Protein AF-A0A6B2T842-F1 (afdb_monomer_lite)

Secondary structure (DSSP, 8-state):
----EEEE-HHHHHHHHHHTTT-HHHHHHHHH-SEEEE-SSPPPHHHHHHHHHHHS--PEE----GGG-

Structure (mmCIF, N/CA/C/O backbone):
data_AF-A0A6B2T842-F1
#
_entry.id   AF-A0A6B2T842-F1
#
loop_
_atom_site.group_PDB
_atom_site.id
_atom_site.type_symbol
_atom_site.label_atom_id
_atom_site.label_alt_id
_atom_site.label_comp_id
_atom_site.label_asym_id
_atom_site.label_entity_id
_atom_site.label_seq_id
_atom_site.pdbx_PDB_ins_code
_atom_site.Cartn_x
_atom_site.Cartn_y
_atom_site.Cartn_z
_atom_site.occupancy
_atom_site.B_iso_or_equiv
_atom_site.auth_seq_id
_atom_site.auth_comp_id
_atom_site.auth_asym_id
_atom_site.auth_atom_id
_atom_site.pdbx_PDB_model_num
ATOM 1 N N . ALA A 1 1 ? -12.786 18.814 2.496 1.00 57.91 1 ALA A N 1
ATOM 2 C CA . ALA A 1 1 ? -12.537 17.729 1.525 1.00 57.91 1 ALA A CA 1
ATOM 3 C C . ALA A 1 1 ? -11.162 17.139 1.826 1.00 57.91 1 ALA A C 1
ATOM 5 O O . ALA A 1 1 ? -10.223 17.915 1.929 1.00 57.91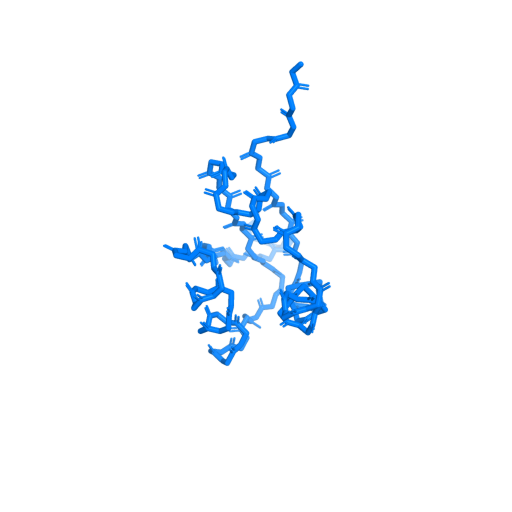 1 ALA A O 1
ATOM 6 N N . GLY A 1 2 ? -11.061 15.830 2.081 1.00 88.56 2 GLY A N 1
ATOM 7 C CA . GLY A 1 2 ? -9.795 15.160 2.420 1.00 88.56 2 GLY A CA 1
ATOM 8 C C . GLY A 1 2 ? -9.143 14.481 1.212 1.00 88.56 2 GLY A C 1
ATOM 9 O O . GLY A 1 2 ? -9.779 14.328 0.167 1.00 88.56 2 GLY A O 1
ATOM 10 N N . ALA A 1 3 ? -7.885 14.057 1.355 1.00 95.25 3 ALA A N 1
ATOM 11 C CA . ALA A 1 3 ? -7.228 13.217 0.357 1.00 95.25 3 ALA A CA 1
ATOM 12 C C . ALA A 1 3 ? -7.932 11.852 0.273 1.00 95.25 3 ALA A C 1
ATOM 14 O O . ALA A 1 3 ? -8.244 11.246 1.294 1.00 95.25 3 ALA A O 1
ATOM 15 N N . THR A 1 4 ? -8.192 11.366 -0.943 1.00 97.00 4 THR A N 1
ATOM 16 C CA . THR A 1 4 ? -8.862 10.067 -1.166 1.00 97.00 4 THR A CA 1
ATOM 17 C C . THR A 1 4 ? -7.961 9.043 -1.848 1.00 97.00 4 THR A C 1
ATOM 19 O O . THR A 1 4 ? -8.326 7.874 -1.945 1.00 97.00 4 THR A O 1
ATOM 22 N N . MET A 1 5 ? -6.786 9.450 -2.325 1.00 97.94 5 MET A N 1
ATOM 23 C CA . MET A 1 5 ? -5.829 8.577 -2.996 1.00 97.94 5 MET A CA 1
ATOM 24 C C . MET A 1 5 ? -4.419 8.867 -2.503 1.00 97.94 5 MET A C 1
ATOM 26 O O . MET A 1 5 ? -4.088 10.025 -2.249 1.00 97.94 5 MET A O 1
ATOM 30 N N . LEU A 1 6 ? -3.594 7.825 -2.440 1.00 98.31 6 LEU A N 1
ATOM 31 C CA . LEU A 1 6 ? -2.164 7.938 -2.180 1.00 98.31 6 LEU A CA 1
ATOM 32 C C . LEU A 1 6 ? -1.381 7.243 -3.290 1.00 98.31 6 LEU A C 1
ATOM 34 O O . LEU A 1 6 ? -1.588 6.058 -3.551 1.00 98.31 6 LEU A O 1
ATOM 38 N N . PHE A 1 7 ? -0.469 7.983 -3.918 1.00 98.50 7 PHE A N 1
ATOM 39 C CA . PHE A 1 7 ? 0.530 7.448 -4.838 1.00 98.50 7 PHE A CA 1
ATOM 40 C C . PHE A 1 7 ? 1.903 7.546 -4.180 1.00 98.50 7 PHE A C 1
ATOM 42 O O . PHE A 1 7 ? 2.264 8.603 -3.668 1.00 98.50 7 PHE A O 1
ATOM 49 N N . GLY A 1 8 ? 2.666 6.459 -4.211 1.00 98.19 8 GLY A N 1
ATOM 50 C CA . GLY A 1 8 ? 4.006 6.407 -3.636 1.00 98.19 8 GLY A CA 1
ATOM 51 C C . GLY A 1 8 ? 4.885 5.379 -4.334 1.00 98.19 8 GLY A C 1
ATOM 52 O O . GLY A 1 8 ? 4.403 4.560 -5.113 1.00 98.19 8 GLY A O 1
ATOM 53 N N . VAL A 1 9 ? 6.184 5.442 -4.062 1.00 98.56 9 VAL A N 1
ATOM 54 C CA . VAL A 1 9 ? 7.150 4.406 -4.465 1.00 98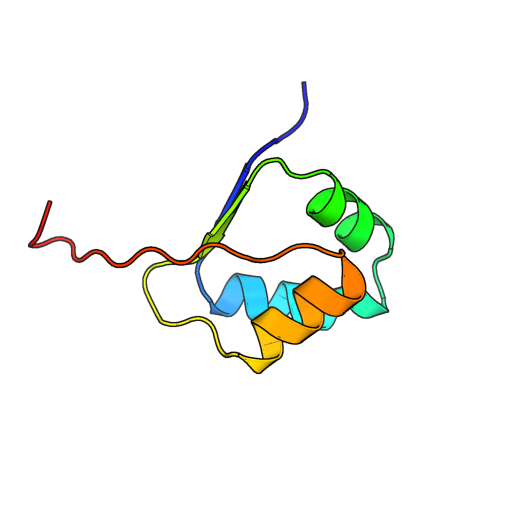.56 9 VAL A CA 1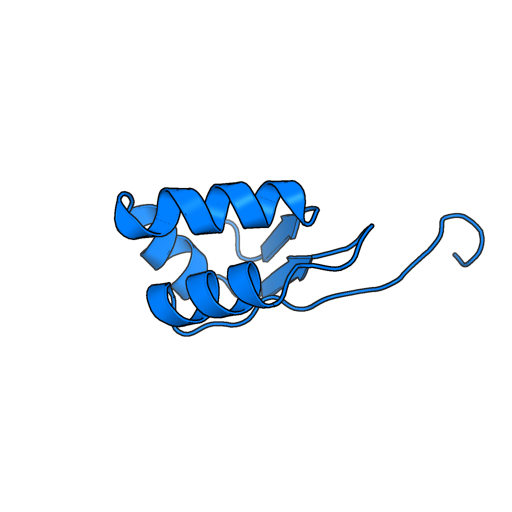
ATOM 55 C C . VAL A 1 9 ? 7.288 3.359 -3.350 1.00 98.56 9 VAL A C 1
ATOM 57 O O . VAL A 1 9 ? 6.954 3.673 -2.202 1.00 98.56 9 VAL A O 1
ATOM 60 N N . PRO A 1 10 ? 7.819 2.150 -3.617 1.00 98.62 10 PRO A N 1
ATOM 61 C CA . PRO A 1 10 ? 7.928 1.101 -2.603 1.00 98.62 10 PRO A CA 1
ATOM 62 C C . PRO A 1 10 ? 8.606 1.529 -1.304 1.00 98.62 10 PRO A C 1
ATOM 64 O O . PRO A 1 10 ? 8.146 1.174 -0.227 1.00 98.62 10 PRO A O 1
ATOM 67 N N . THR A 1 11 ? 9.637 2.374 -1.367 1.00 98.50 11 THR A N 1
ATOM 68 C CA . THR A 1 11 ? 10.335 2.849 -0.161 1.00 98.50 11 THR A CA 1
ATOM 69 C C . THR A 1 11 ? 9.470 3.736 0.739 1.00 98.50 11 THR A C 1
ATOM 71 O O . THR A 1 11 ? 9.686 3.767 1.949 1.00 98.50 11 THR A O 1
ATOM 74 N N . MET A 1 12 ? 8.469 4.433 0.191 1.00 98.69 12 MET A N 1
ATOM 75 C CA . MET A 1 12 ? 7.477 5.150 0.999 1.00 98.69 12 MET A CA 1
ATOM 76 C C . MET A 1 12 ? 6.547 4.164 1.708 1.00 98.69 12 MET A C 1
ATOM 78 O O . MET A 1 12 ? 6.301 4.312 2.902 1.00 98.69 12 MET A O 1
ATOM 82 N N . TYR A 1 13 ? 6.077 3.135 0.996 1.00 98.50 13 TYR A N 1
ATOM 83 C CA . TYR A 1 13 ? 5.228 2.092 1.574 1.00 98.50 13 TYR A CA 1
ATOM 84 C C . TYR A 1 13 ? 5.950 1.257 2.628 1.00 98.50 13 TYR A C 1
ATOM 86 O O . TYR A 1 13 ? 5.336 0.920 3.632 1.00 98.50 13 TYR A O 1
ATOM 94 N N . HIS A 1 14 ? 7.248 1.012 2.462 1.00 98.62 14 HIS A N 1
ATOM 95 C CA . HIS A 1 14 ? 8.069 0.366 3.479 1.00 98.62 14 HIS A CA 1
ATOM 96 C C . HIS A 1 14 ? 8.080 1.173 4.787 1.00 98.62 14 HIS A C 1
ATOM 98 O O . HIS A 1 14 ? 7.769 0.649 5.851 1.00 98.62 14 HIS A O 1
ATOM 104 N N . ARG A 1 15 ? 8.322 2.491 4.718 1.00 98.62 15 ARG A N 1
ATOM 105 C CA . ARG A 1 15 ? 8.264 3.359 5.912 1.00 98.62 15 ARG A CA 1
ATOM 106 C C . ARG A 1 15 ? 6.875 3.404 6.543 1.00 98.62 15 ARG A C 1
ATOM 108 O O . ARG A 1 15 ? 6.763 3.449 7.761 1.00 98.62 15 ARG A O 1
ATOM 115 N N . ILE A 1 16 ? 5.828 3.386 5.722 1.00 98.44 16 ILE A N 1
ATOM 116 C CA . ILE A 1 16 ? 4.445 3.295 6.199 1.00 98.44 16 ILE A CA 1
ATOM 117 C C . ILE A 1 16 ? 4.223 1.964 6.932 1.00 98.44 16 ILE A C 1
ATOM 119 O O . ILE A 1 16 ? 3.675 1.965 8.028 1.00 98.44 16 ILE A O 1
ATOM 123 N N . ALA A 1 17 ? 4.672 0.841 6.368 1.00 98.44 17 ALA A N 1
ATOM 124 C CA . ALA A 1 17 ? 4.572 -0.480 6.986 1.00 98.44 17 ALA A CA 1
ATOM 125 C C . ALA A 1 17 ? 5.319 -0.562 8.328 1.00 98.44 17 ALA A C 1
ATOM 127 O O . ALA A 1 17 ? 4.826 -1.208 9.256 1.00 98.44 17 ALA A O 1
ATOM 128 N N . GLU A 1 18 ? 6.464 0.118 8.444 1.00 98.44 18 GLU A N 1
ATOM 129 C CA . GLU A 1 18 ? 7.210 0.276 9.699 1.00 98.44 18 GLU A CA 1
ATOM 130 C C . GLU A 1 18 ? 6.484 1.128 10.738 1.00 98.44 18 GLU A C 1
ATOM 132 O O . GLU A 1 18 ? 6.465 0.755 11.904 1.00 98.44 18 GLU A O 1
ATOM 137 N N . ALA A 1 19 ? 5.838 2.221 10.332 1.00 98.25 19 ALA A N 1
ATOM 138 C CA . ALA A 1 19 ? 5.153 3.124 11.258 1.00 98.25 19 ALA A CA 1
ATOM 139 C C . ALA A 1 19 ? 3.778 2.617 11.731 1.00 98.25 19 ALA A C 1
ATOM 141 O O . ALA A 1 19 ? 3.303 3.016 12.790 1.00 98.25 19 ALA A O 1
ATOM 142 N N . LEU A 1 20 ? 3.120 1.750 10.954 1.00 97.69 20 LEU A N 1
ATOM 143 C CA . LEU A 1 20 ? 1.741 1.313 11.204 1.00 97.69 20 LEU A CA 1
ATOM 144 C C . LEU A 1 20 ? 1.454 0.722 12.601 1.00 97.69 20 LEU A C 1
ATOM 146 O O . LEU A 1 20 ? 0.368 0.991 13.112 1.00 97.69 20 LEU A O 1
ATOM 150 N N . PRO A 1 21 ? 2.350 -0.064 13.232 1.00 96.38 21 PRO A N 1
ATOM 151 C CA . PRO A 1 21 ? 2.127 -0.569 14.589 1.00 96.38 21 PRO A CA 1
ATOM 152 C C . PRO A 1 21 ? 2.013 0.534 15.652 1.00 96.38 21 PRO A C 1
ATOM 154 O O . PRO A 1 21 ? 1.276 0.360 16.621 1.00 96.38 21 PRO A O 1
ATOM 157 N N . ASP A 1 22 ? 2.702 1.660 15.448 1.00 97.62 22 ASP A N 1
ATOM 158 C CA . ASP A 1 22 ? 2.827 2.745 16.428 1.00 97.62 22 ASP A CA 1
ATOM 159 C C . ASP A 1 22 ? 1.945 3.966 16.096 1.00 97.62 22 ASP A C 1
ATOM 161 O O . ASP A 1 22 ? 1.861 4.902 16.893 1.00 97.62 22 ASP A O 1
ATOM 165 N N . ASP A 1 23 ? 1.256 3.964 14.946 1.00 97.88 23 ASP A N 1
ATOM 166 C CA . ASP A 1 23 ? 0.420 5.080 14.482 1.00 97.88 23 ASP A CA 1
ATOM 167 C C . ASP A 1 23 ? -1.010 4.633 14.095 1.00 97.88 23 ASP A C 1
ATOM 169 O O . ASP A 1 23 ? -1.307 4.325 12.930 1.00 97.88 23 ASP A O 1
ATOM 173 N N . PRO A 1 24 ? -1.947 4.631 15.065 1.00 97.00 24 PRO A N 1
ATOM 174 C CA . PRO A 1 24 ? -3.343 4.273 14.821 1.00 97.00 24 PRO A CA 1
ATOM 175 C C . PRO A 1 24 ? -4.076 5.219 13.861 1.00 97.00 24 PRO A C 1
ATOM 177 O O . PRO A 1 24 ? -5.031 4.801 13.201 1.00 97.00 24 PRO A O 1
ATOM 180 N N . GLU A 1 25 ? -3.674 6.489 13.779 1.00 97.75 25 GLU A N 1
ATOM 181 C CA . GLU A 1 25 ? -4.326 7.460 12.895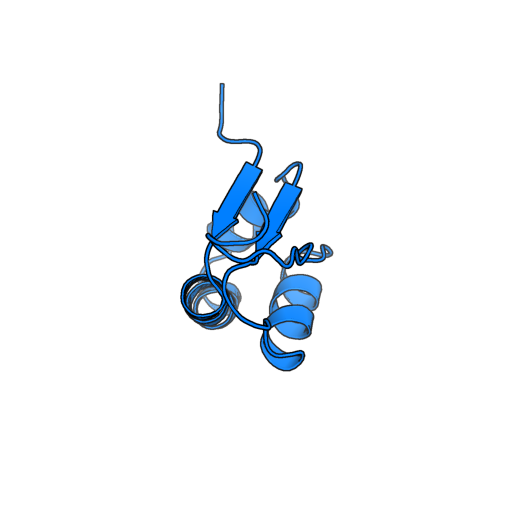 1.00 97.75 25 GLU A CA 1
ATOM 182 C C . GLU A 1 25 ? -3.885 7.256 11.445 1.00 97.75 25 GLU A C 1
ATOM 184 O O . GLU A 1 25 ? -4.722 7.304 10.539 1.00 97.75 25 GLU A O 1
ATOM 189 N N . LEU A 1 26 ? -2.616 6.906 11.218 1.00 97.88 26 LEU A N 1
ATOM 190 C CA . LEU A 1 26 ? -2.139 6.453 9.912 1.00 97.88 26 LEU A CA 1
ATOM 191 C C . LEU A 1 26 ? -2.896 5.203 9.449 1.00 97.88 26 LEU A C 1
ATOM 193 O O . LEU A 1 26 ? -3.362 5.155 8.307 1.00 97.88 26 LEU A O 1
ATOM 197 N N . ALA A 1 27 ? -3.084 4.217 10.332 1.00 97.94 27 ALA A N 1
ATOM 198 C CA . ALA A 1 27 ? -3.846 3.013 10.008 1.00 97.94 27 ALA A CA 1
ATOM 199 C C . ALA A 1 27 ? -5.290 3.345 9.586 1.00 97.94 27 ALA A C 1
ATOM 201 O O . ALA A 1 27 ? -5.756 2.871 8.545 1.00 97.94 27 ALA A O 1
ATOM 202 N N . LYS A 1 28 ? -5.978 4.224 10.330 1.00 97.81 28 LYS A N 1
ATOM 203 C CA . LYS A 1 28 ? -7.329 4.704 9.983 1.00 97.81 28 LYS A CA 1
ATOM 204 C C . LYS A 1 28 ? -7.356 5.472 8.663 1.00 97.81 28 LYS A C 1
ATOM 206 O O . LYS A 1 28 ? -8.261 5.258 7.857 1.00 97.81 28 LYS A O 1
ATOM 211 N N . ALA A 1 29 ? -6.378 6.342 8.418 1.00 97.69 29 ALA A N 1
ATOM 212 C CA . ALA A 1 29 ? -6.296 7.122 7.187 1.00 97.69 29 ALA A CA 1
ATOM 213 C C . ALA A 1 29 ? -6.155 6.211 5.958 1.00 97.69 29 ALA A C 1
ATOM 215 O O . ALA A 1 29 ? -6.866 6.383 4.966 1.00 97.69 29 ALA A O 1
ATOM 216 N N . LEU A 1 30 ? -5.291 5.197 6.040 1.00 97.88 30 LEU A N 1
ATOM 217 C CA . LEU A 1 30 ? -5.108 4.222 4.966 1.00 97.88 30 LEU A CA 1
ATOM 218 C C . LEU A 1 30 ? -6.329 3.308 4.804 1.00 97.88 30 LEU A C 1
ATOM 220 O O . LEU A 1 30 ? -6.724 3.044 3.668 1.00 97.88 30 LEU A O 1
ATOM 224 N N . ALA A 1 31 ? -6.974 2.897 5.904 1.00 97.69 31 ALA A N 1
ATOM 225 C CA . ALA A 1 31 ? -8.239 2.154 5.892 1.00 97.69 31 ALA A CA 1
ATOM 226 C C . ALA A 1 31 ? -9.379 2.943 5.203 1.00 97.69 31 ALA A C 1
ATOM 228 O O . ALA A 1 31 ? -10.199 2.384 4.467 1.00 97.69 31 ALA A O 1
ATOM 229 N N . GLY A 1 32 ? -9.413 4.263 5.396 1.00 97.19 32 GLY A N 1
ATOM 230 C CA . GLY A 1 32 ? -10.407 5.163 4.807 1.00 97.19 32 GLY A CA 1
ATOM 231 C C . GLY A 1 32 ? -10.100 5.631 3.381 1.00 97.19 32 GLY A C 1
ATOM 232 O O . GLY A 1 32 ? -10.982 6.184 2.721 1.00 97.19 32 GLY A O 1
ATOM 233 N N . ALA A 1 33 ? -8.878 5.426 2.879 1.00 97.62 33 ALA A N 1
ATOM 234 C CA . ALA A 1 33 ? -8.503 5.848 1.533 1.00 97.62 33 ALA A CA 1
ATOM 235 C C . ALA A 1 33 ? -9.389 5.168 0.478 1.00 97.62 33 ALA A C 1
ATOM 237 O O . ALA A 1 33 ? -9.843 4.045 0.651 1.00 97.62 33 ALA A O 1
ATOM 238 N N . ARG A 1 34 ? -9.633 5.801 -0.669 1.00 98.00 34 ARG A N 1
ATOM 239 C CA . ARG A 1 34 ? -10.299 5.130 -1.795 1.00 98.00 34 ARG A CA 1
ATOM 240 C C . ARG A 1 34 ? -9.318 4.234 -2.545 1.00 98.00 34 ARG A C 1
ATOM 242 O O . ARG A 1 34 ? -9.684 3.125 -2.921 1.00 98.00 34 ARG A O 1
ATOM 249 N N . LEU A 1 35 ? -8.082 4.700 -2.742 1.00 98.06 35 LEU A N 1
ATOM 250 C CA . LEU A 1 35 ? -7.051 3.975 -3.485 1.00 98.06 35 LEU A CA 1
ATOM 251 C C . LEU A 1 35 ? -5.648 4.216 -2.914 1.00 98.06 35 LEU A C 1
ATOM 253 O O . LEU A 1 35 ? -5.275 5.356 -2.648 1.00 98.06 35 LEU A O 1
ATOM 257 N N . LEU A 1 36 ? -4.861 3.147 -2.809 1.00 98.56 36 LEU A N 1
ATOM 258 C CA . LEU A 1 36 ? -3.429 3.184 -2.509 1.00 98.56 36 LEU A CA 1
ATOM 259 C C . LEU A 1 36 ? -2.701 2.597 -3.720 1.00 98.56 36 LEU A C 1
ATOM 261 O O . LEU A 1 36 ? -3.031 1.481 -4.118 1.00 98.56 36 LEU A O 1
ATOM 265 N N . VAL A 1 37 ? -1.766 3.332 -4.328 1.00 98.62 37 VAL A N 1
ATOM 266 C CA . VAL A 1 37 ? -1.013 2.869 -5.507 1.00 98.62 37 VAL A CA 1
ATOM 267 C C . VAL A 1 37 ? 0.489 2.962 -5.288 1.00 98.62 37 VAL A C 1
ATOM 269 O O . VAL A 1 37 ? 0.998 4.029 -4.933 1.00 98.62 37 VAL A O 1
ATOM 272 N N . SER A 1 38 ? 1.188 1.866 -5.564 1.00 98.62 38 SER A N 1
ATOM 273 C CA . SER A 1 38 ? 2.641 1.798 -5.695 1.00 98.62 38 SER A CA 1
ATOM 274 C C . SER A 1 38 ? 3.056 1.742 -7.167 1.00 98.62 38 SER A C 1
ATOM 276 O O . SER A 1 38 ? 2.302 1.286 -8.031 1.00 98.62 38 SER A O 1
ATOM 278 N N . GLY A 1 39 ? 4.243 2.249 -7.476 1.00 97.94 39 GLY A N 1
ATOM 279 C CA . GLY A 1 39 ? 4.846 2.150 -8.802 1.00 97.94 39 GLY A CA 1
ATOM 280 C C . GLY A 1 39 ? 6.328 2.511 -8.783 1.00 97.94 39 GLY A C 1
ATOM 281 O O . GLY A 1 39 ? 6.899 2.766 -7.726 1.00 97.94 39 GLY A O 1
ATOM 282 N N . SER A 1 40 ? 6.941 2.550 -9.965 1.00 97.12 40 SER A N 1
ATOM 283 C CA . SER A 1 40 ? 8.381 2.786 -10.197 1.00 97.12 40 SER A CA 1
ATOM 284 C C . SER A 1 40 ? 9.312 1.626 -9.827 1.00 97.12 40 SER A C 1
ATOM 286 O O . SER A 1 40 ? 10.374 1.498 -10.423 1.00 97.12 40 SER A O 1
ATOM 288 N N . ALA A 1 41 ? 8.927 0.769 -8.883 1.00 97.81 41 ALA A N 1
ATOM 289 C CA . ALA A 1 41 ? 9.594 -0.493 -8.568 1.00 97.81 41 ALA A CA 1
ATOM 290 C C . ALA A 1 41 ? 8.581 -1.466 -7.936 1.00 97.81 41 ALA A C 1
ATOM 292 O O . ALA A 1 41 ? 7.479 -1.051 -7.575 1.00 97.81 41 ALA A O 1
ATOM 293 N N . ALA A 1 42 ? 8.957 -2.740 -7.801 1.00 98.00 42 ALA A N 1
ATOM 294 C CA . ALA A 1 42 ? 8.130 -3.749 -7.139 1.00 98.00 42 ALA A CA 1
ATOM 295 C C . ALA A 1 42 ? 8.015 -3.470 -5.632 1.00 98.00 42 ALA A C 1
ATOM 297 O O . ALA A 1 42 ? 9.019 -3.173 -4.975 1.00 98.00 42 ALA A O 1
ATOM 298 N N . LEU A 1 43 ? 6.806 -3.576 -5.084 1.00 98.31 43 LEU A N 1
ATOM 299 C CA . LEU A 1 43 ? 6.559 -3.494 -3.649 1.00 98.31 43 LEU A CA 1
ATOM 300 C C . LEU A 1 43 ? 6.787 -4.879 -3.007 1.00 98.31 43 LEU A C 1
ATOM 302 O O . LEU A 1 43 ? 6.148 -5.851 -3.412 1.00 98.31 43 LEU A O 1
ATOM 306 N N . PRO A 1 44 ? 7.686 -5.019 -2.011 1.00 98.38 44 PRO A N 1
ATOM 307 C CA . PRO A 1 44 ? 7.907 -6.303 -1.354 1.00 98.38 44 PRO A CA 1
ATOM 308 C C . PRO A 1 44 ? 6.628 -6.878 -0.732 1.00 98.38 44 PRO A C 1
ATOM 310 O O . PRO A 1 44 ? 5.854 -6.170 -0.086 1.00 98.38 44 PRO A O 1
ATOM 313 N N . VAL A 1 45 ? 6.438 -8.195 -0.865 1.00 98.31 45 VAL A N 1
ATOM 314 C CA . VAL A 1 45 ? 5.258 -8.903 -0.330 1.00 98.31 45 VAL A CA 1
ATOM 315 C C . VAL A 1 45 ? 5.078 -8.692 1.178 1.00 98.31 45 VAL A C 1
ATOM 317 O O . VAL A 1 45 ? 3.957 -8.531 1.652 1.00 98.31 45 VAL A O 1
ATOM 320 N N . HIS A 1 46 ? 6.179 -8.598 1.924 1.00 98.12 46 HIS A N 1
ATOM 321 C CA . HIS A 1 46 ? 6.146 -8.350 3.362 1.00 98.12 46 HIS A CA 1
ATOM 322 C C . HIS A 1 46 ? 5.503 -6.994 3.711 1.00 98.12 46 HIS A C 1
ATOM 324 O O . HIS A 1 46 ? 4.682 -6.916 4.625 1.00 98.12 46 HIS A O 1
ATOM 330 N N . ASP A 1 47 ? 5.802 -5.938 2.946 1.00 98.50 47 ASP A N 1
ATOM 331 C CA . ASP A 1 47 ? 5.193 -4.618 3.147 1.00 98.50 47 ASP A CA 1
ATOM 332 C C . ASP A 1 47 ? 3.699 -4.644 2.771 1.00 98.50 47 ASP A C 1
ATOM 334 O O . ASP A 1 47 ? 2.861 -4.092 3.489 1.00 98.50 47 ASP A O 1
ATOM 338 N N . HIS A 1 48 ? 3.337 -5.354 1.692 1.00 98.31 48 HIS A N 1
ATOM 339 C CA . HIS A 1 48 ? 1.935 -5.585 1.315 1.00 98.31 48 HIS A CA 1
ATOM 340 C C . HIS A 1 48 ? 1.129 -6.254 2.432 1.00 98.31 48 HIS A C 1
ATOM 342 O O . HIS A 1 48 ? -0.021 -5.881 2.687 1.00 98.31 48 HIS A O 1
ATOM 348 N N . GLU A 1 49 ? 1.698 -7.278 3.060 1.00 98.44 49 GLU A N 1
ATOM 349 C CA . GLU A 1 49 ? 1.045 -8.037 4.120 1.00 98.44 49 GLU A CA 1
ATOM 350 C C . GLU A 1 49 ? 0.891 -7.215 5.393 1.00 98.44 49 GLU A C 1
ATOM 352 O O . GLU A 1 49 ? -0.200 -7.205 5.961 1.00 98.44 49 GLU A O 1
ATOM 357 N N . ARG A 1 50 ? 1.917 -6.459 5.798 1.00 98.25 50 ARG A N 1
ATOM 358 C CA . ARG A 1 50 ? 1.847 -5.572 6.970 1.00 98.25 50 ARG A CA 1
ATOM 359 C C . ARG A 1 50 ? 0.788 -4.491 6.817 1.00 98.25 50 ARG A C 1
ATOM 361 O O . ARG A 1 50 ? -0.026 -4.300 7.719 1.00 98.25 50 ARG A O 1
ATOM 368 N N . ILE A 1 51 ? 0.749 -3.830 5.659 1.00 98.44 51 ILE A N 1
ATOM 369 C CA . ILE A 1 51 ? -0.271 -2.814 5.373 1.00 98.44 51 ILE A CA 1
ATOM 370 C C . ILE A 1 51 ? -1.664 -3.442 5.411 1.00 98.44 51 ILE A C 1
ATOM 372 O O . ILE A 1 51 ? -2.578 -2.876 6.011 1.00 98.44 51 ILE A O 1
ATOM 376 N N . ALA A 1 52 ? -1.840 -4.624 4.823 1.00 98.38 52 ALA A N 1
ATOM 377 C CA . ALA A 1 52 ? -3.133 -5.297 4.828 1.00 98.38 52 ALA A CA 1
ATOM 378 C C . ALA A 1 52 ? -3.565 -5.777 6.210 1.00 98.38 52 ALA A C 1
ATOM 380 O O . ALA A 1 52 ? -4.737 -5.637 6.549 1.00 98.38 52 ALA A O 1
ATOM 381 N N . ALA A 1 53 ? -2.637 -6.293 7.012 1.00 98.19 53 ALA A N 1
ATOM 382 C CA . ALA A 1 53 ? -2.912 -6.710 8.377 1.00 98.19 53 ALA A CA 1
ATOM 383 C C . ALA A 1 53 ? -3.352 -5.524 9.248 1.00 98.19 53 ALA A C 1
ATOM 385 O O . ALA A 1 53 ? -4.311 -5.647 10.004 1.00 98.19 53 ALA A O 1
ATOM 386 N N . ALA A 1 54 ? -2.702 -4.365 9.103 1.00 97.75 54 ALA A N 1
ATOM 387 C CA . ALA A 1 54 ? -3.007 -3.185 9.910 1.00 97.75 54 ALA A CA 1
ATOM 388 C C . ALA A 1 54 ? -4.251 -2.411 9.438 1.00 97.75 54 ALA A C 1
ATOM 390 O O . ALA A 1 54 ? -4.935 -1.791 10.247 1.00 97.75 54 ALA A O 1
ATOM 391 N N . THR A 1 55 ? -4.542 -2.410 8.132 1.00 97.56 55 THR A N 1
ATOM 392 C CA . THR A 1 55 ? -5.567 -1.524 7.539 1.00 97.56 55 THR A CA 1
ATOM 393 C C . THR A 1 55 ? -6.767 -2.262 6.945 1.00 97.56 55 THR A C 1
ATOM 395 O O . THR A 1 55 ? -7.756 -1.628 6.580 1.00 97.56 55 THR A O 1
ATOM 398 N N . GLY A 1 56 ? -6.688 -3.587 6.783 1.00 97.38 56 GLY A N 1
ATOM 399 C CA . GLY A 1 56 ? -7.682 -4.391 6.064 1.00 97.38 56 GLY A CA 1
ATOM 400 C C . GLY A 1 56 ? -7.694 -4.172 4.545 1.00 97.38 56 GLY A C 1
ATOM 401 O O . GLY A 1 56 ? -8.625 -4.609 3.869 1.00 97.38 56 GLY A O 1
ATOM 402 N N . ARG A 1 57 ? -6.692 -3.478 3.984 1.00 96.19 57 ARG A N 1
ATOM 403 C CA . ARG A 1 57 ? -6.662 -3.054 2.574 1.00 96.19 57 ARG A CA 1
ATOM 404 C C . ARG A 1 57 ? -5.378 -3.433 1.860 1.00 96.19 57 ARG A C 1
ATOM 406 O O . ARG A 1 57 ? -4.342 -3.657 2.467 1.00 96.19 57 ARG A O 1
ATOM 413 N N . ARG A 1 58 ? -5.437 -3.462 0.529 1.00 97.94 58 ARG A N 1
ATOM 414 C CA . ARG A 1 58 ? -4.285 -3.752 -0.334 1.00 97.94 58 ARG A CA 1
ATOM 415 C C . ARG A 1 58 ? -3.809 -2.499 -1.065 1.00 97.94 58 ARG A C 1
ATOM 417 O O . ARG A 1 58 ? -4.599 -1.601 -1.359 1.00 97.94 58 ARG A O 1
ATOM 424 N N . VAL A 1 59 ? -2.517 -2.483 -1.383 1.00 98.50 59 VAL A N 1
ATOM 425 C CA . VAL A 1 59 ? -1.895 -1.512 -2.290 1.00 98.50 59 VAL A CA 1
ATOM 426 C C . VAL A 1 59 ? -1.987 -2.055 -3.715 1.00 98.50 59 VAL A C 1
ATOM 428 O O . VAL A 1 59 ? -1.698 -3.226 -3.943 1.00 98.50 59 VAL A O 1
ATOM 431 N N . ILE A 1 60 ? -2.420 -1.226 -4.661 1.00 98.50 60 ILE A N 1
ATOM 432 C CA . ILE A 1 60 ? -2.440 -1.550 -6.092 1.00 98.50 60 ILE A CA 1
ATOM 433 C C . ILE A 1 60 ? -1.064 -1.239 -6.671 1.00 98.50 60 ILE A C 1
ATOM 435 O O . ILE A 1 60 ? -0.523 -0.165 -6.425 1.00 98.50 60 ILE A O 1
ATOM 439 N N . GLU A 1 61 ? -0.507 -2.132 -7.477 1.00 98.19 61 GLU A N 1
ATOM 440 C CA . GLU A 1 61 ? 0.743 -1.873 -8.188 1.00 98.19 61 GLU A CA 1
ATOM 441 C C . GLU A 1 61 ? 0.472 -1.514 -9.647 1.00 98.19 61 GLU A C 1
ATOM 443 O O . GLU A 1 61 ? -0.403 -2.089 -10.297 1.00 98.19 61 GLU A O 1
ATOM 448 N N . ARG A 1 62 ? 1.235 -0.551 -10.167 1.00 97.19 62 ARG A N 1
ATOM 449 C CA . ARG A 1 6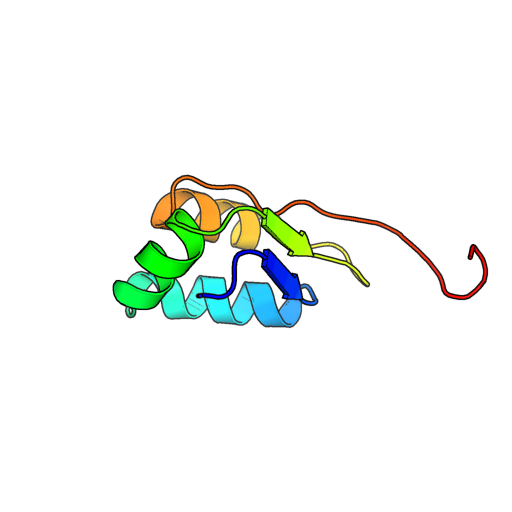2 ? 1.279 -0.249 -11.598 1.00 97.19 62 ARG A CA 1
ATOM 450 C C . ARG A 1 62 ? 2.712 -0.316 -12.100 1.00 97.19 62 ARG A C 1
ATOM 452 O O . ARG A 1 62 ? 3.636 0.144 -11.429 1.00 97.19 62 ARG A O 1
ATOM 459 N N . TYR A 1 63 ? 2.862 -0.806 -13.320 1.00 96.56 63 TYR A N 1
ATOM 460 C CA . TYR A 1 63 ? 4.121 -0.816 -14.045 1.00 96.56 63 TYR A CA 1
ATOM 461 C C . TYR A 1 63 ? 4.079 0.218 -15.171 1.00 96.56 63 TYR A C 1
ATOM 463 O O . TYR A 1 63 ? 3.058 0.380 -15.836 1.00 96.56 63 TYR A O 1
ATOM 471 N N . GLY A 1 64 ? 5.187 0.925 -15.361 1.00 95.25 64 GLY A N 1
ATOM 472 C CA . GLY A 1 64 ? 5.369 1.877 -16.445 1.00 95.25 64 GLY A CA 1
ATOM 473 C C . GLY A 1 64 ? 6.823 2.318 -16.521 1.00 95.25 64 GLY A C 1
ATOM 474 O O . GLY A 1 64 ? 7.528 2.317 -15.510 1.00 95.25 64 GLY A O 1
ATOM 475 N N . MET A 1 65 ? 7.255 2.687 -17.719 1.00 97.06 65 MET A N 1
ATOM 476 C CA . MET A 1 65 ? 8.560 3.281 -17.997 1.00 97.06 65 MET A CA 1
ATOM 477 C C . MET A 1 65 ? 8.337 4.601 -18.736 1.00 97.06 65 MET A C 1
ATOM 479 O O . MET A 1 65 ? 7.303 4.778 -19.384 1.00 97.06 65 MET A O 1
ATOM 483 N N . THR A 1 66 ? 9.283 5.532 -18.640 1.00 95.19 66 THR A N 1
ATOM 484 C CA . THR A 1 66 ? 9.187 6.822 -19.344 1.00 95.19 66 THR A CA 1
ATOM 485 C C . THR A 1 66 ? 9.069 6.618 -20.860 1.00 95.19 66 THR A C 1
ATOM 487 O O . THR A 1 66 ? 8.382 7.373 -21.534 1.00 95.19 66 THR A O 1
ATOM 490 N N . GLU A 1 67 ? 9.696 5.564 -21.381 1.00 97.88 67 GLU A N 1
ATOM 491 C CA . GLU A 1 67 ? 9.788 5.190 -22.793 1.00 97.88 67 GLU A CA 1
ATOM 492 C C . GLU A 1 67 ? 8.522 4.516 -23.349 1.00 97.88 67 GLU A C 1
ATOM 494 O O . GLU A 1 67 ? 8.436 4.277 -24.551 1.00 97.88 67 GLU A O 1
ATOM 499 N N . THR A 1 68 ? 7.555 4.170 -22.494 1.00 89.81 68 THR A N 1
ATOM 500 C CA . THR A 1 68 ? 6.337 3.428 -22.872 1.00 89.81 68 THR A CA 1
ATOM 501 C C . THR A 1 68 ? 5.057 4.239 -22.658 1.00 89.81 68 THR A C 1
ATOM 503 O O . THR A 1 68 ? 3.990 3.647 -22.481 1.00 89.81 68 THR A O 1
ATOM 506 N N . LEU A 1 69 ? 5.175 5.569 -22.592 1.00 60.12 69 LEU A N 1
ATOM 507 C CA . LEU A 1 69 ? 4.066 6.520 -22.455 1.00 60.12 69 LEU A CA 1
ATOM 508 C C . LEU A 1 69 ? 3.672 7.120 -23.807 1.00 60.12 69 LEU A C 1
ATOM 510 O O . LEU A 1 69 ? 4.584 7.419 -24.608 1.00 60.12 69 LEU A O 1
#

Radius of gyration: 12.27 Å; chains: 1; bounding box: 23×27×39 Å

pLDDT: mean 96.48, std 6.68, range [57.91, 98.69]

Foldseek 3Di:
DDAQEAEDEQVVLVVLLVCLVVDLVSLVVLLRHNAAEYEPDD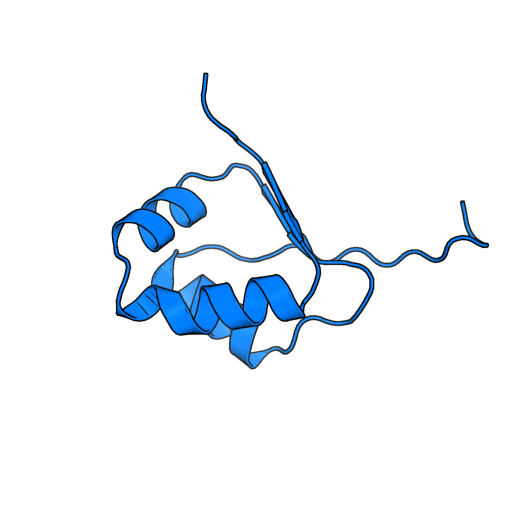HDPSSQVSSCVSNVDGHHYDYDDPVRD

Sequence (69 aa):
AGATMLFGVPTMYHRIAEALPDDPELAKALAGARLLVSGSAALPVHDHERIAAATGRRVIERYGMTETL